Protein AF-A0A938KH34-F1 (afdb_monomer)

Nearest PDB structures (foldseek):
  3p6l-assembly1_A  TM=7.533E-01  e=3.661E-03  Parabacteroides distasonis ATCC 8503
  4kw2-assembly1_A  TM=5.704E-01  e=1.558E-02  Parabacteroides distasonis ATCC 8503
  3dx5-assembly1_A  TM=5.605E-01  e=7.081E-02  Bacillus anthracis
  3qxb-assembly2_D  TM=6.217E-01  e=2.473E-01  Rhodospirillum rubrum ATCC 11170
  4xia-assembly1_A  TM=5.643E-01  e=2.825E+00  Arthrobacter sp. NRRL B3728

Secondary structure (DSSP, 8-state):
---TTHHHHHHHHSS-TTTS-EEEEHHHHHHTTS-HHHHHHHHGGGEEEEE---EETTEEPSSS-SSSS-HHHHHHHHHHTT----B-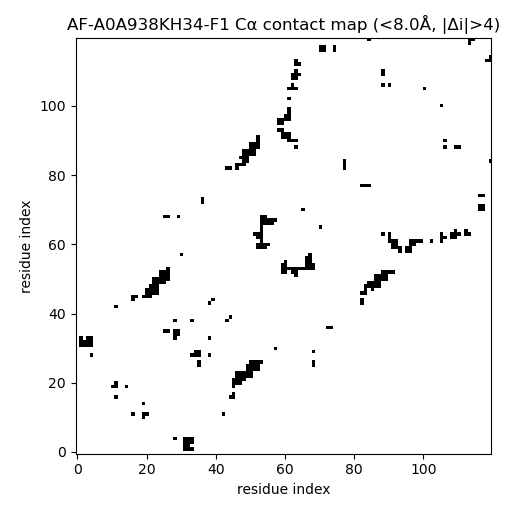------TT----S-HHHHHHHHHHHHHHHH--

Radius of gyration: 14.56 Å; Cα contacts (8 Å, |Δi|>4): 176; chains: 1; bounding box: 38×22×37 Å

Solvent-accessible surface area (backbone atoms only — not comparable to full-atom values): 6924 Å² total; per-residue (Å²): 134,72,63,67,52,49,69,63,51,50,52,54,74,76,44,55,73,87,78,58,65,33,76,40,43,46,39,61,37,40,76,44,61,32,58,48,70,58,53,40,75,79,45,39,91,27,41,64,33,36,31,52,49,27,22,51,95,84,38,40,30,69,39,47,60,91,48,75,55,63,54,63,62,49,30,50,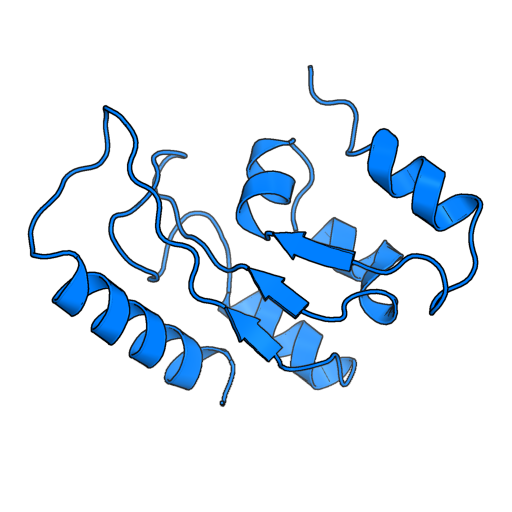51,36,62,76,68,68,45,67,87,48,74,44,87,46,80,58,78,51,95,82,35,75,78,87,72,57,69,70,58,27,52,52,47,24,51,52,41,44,30,71,53,61,71,99

Sequence (120 aa):
MNNKAREFDSNFRHTRPGHVDFCFDVHWVYRGGLPPMEALKDYGNRVVSWHPRQSREKIWWEDLDTGDIDYSGIARFVKEHSLPRLYTVELALEKETKITRAVVENHRRSREFLRKVMGV

pLDDT: mean 95.22, std 6.45, range [47.09, 98.44]

Structure (mmCIF, N/CA/C/O backbone):
data_AF-A0A938KH34-F1
#
_entry.id   AF-A0A938K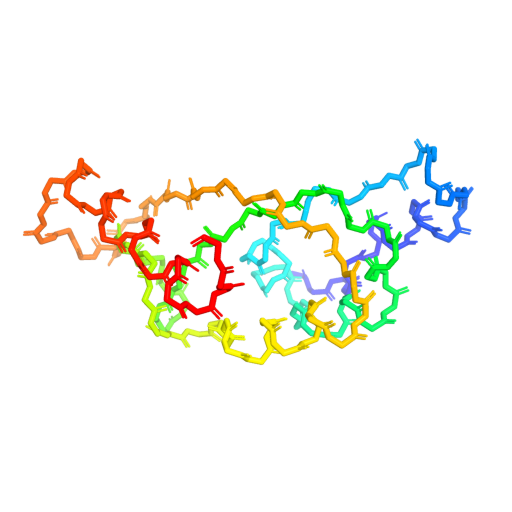H34-F1
#
loop_
_atom_site.group_PDB
_atom_site.id
_atom_site.type_symbol
_atom_site.label_atom_id
_atom_site.label_alt_id
_atom_site.label_comp_id
_atom_site.label_asym_id
_atom_site.label_entity_id
_atom_site.label_seq_id
_atom_site.pdbx_PDB_ins_code
_atom_site.Cartn_x
_atom_site.Cartn_y
_atom_site.Cartn_z
_atom_site.occupancy
_atom_site.B_iso_or_equiv
_atom_site.auth_seq_id
_atom_site.auth_comp_id
_atom_site.auth_asym_id
_atom_site.auth_atom_id
_atom_site.pdbx_PDB_model_num
ATOM 1 N N . MET A 1 1 ? 14.562 8.403 12.011 1.00 47.09 1 MET A N 1
ATOM 2 C CA . MET A 1 1 ? 15.411 8.694 10.834 1.00 47.09 1 MET A CA 1
ATOM 3 C C . MET A 1 1 ? 14.592 8.423 9.584 1.00 47.09 1 MET A C 1
ATOM 5 O O . MET A 1 1 ? 14.112 7.309 9.447 1.00 47.09 1 MET A O 1
ATOM 9 N N . ASN A 1 2 ? 14.395 9.423 8.723 1.00 61.00 2 ASN A N 1
ATOM 10 C CA . ASN A 1 2 ? 13.811 9.236 7.393 1.00 61.00 2 ASN A CA 1
ATOM 11 C C . ASN A 1 2 ? 14.970 9.160 6.390 1.00 61.00 2 ASN A C 1
ATOM 13 O O . ASN A 1 2 ? 15.541 10.186 6.029 1.00 61.00 2 ASN A O 1
ATOM 17 N N . ASN A 1 3 ? 15.355 7.945 5.999 1.00 74.75 3 ASN A N 1
ATOM 18 C CA . ASN A 1 3 ? 16.475 7.712 5.080 1.00 74.75 3 ASN A CA 1
ATOM 19 C C . ASN A 1 3 ? 16.004 7.563 3.624 1.00 74.75 3 ASN A C 1
ATOM 21 O O . ASN A 1 3 ? 16.699 6.928 2.837 1.00 74.75 3 ASN A O 1
ATOM 25 N N . LYS A 1 4 ? 14.818 8.086 3.266 1.00 75.62 4 LYS A N 1
ATOM 26 C CA . LYS A 1 4 ? 14.242 8.002 1.910 1.00 75.62 4 LYS A CA 1
ATOM 27 C C . LYS A 1 4 ? 14.279 6.586 1.321 1.00 75.62 4 LYS A C 1
ATOM 29 O O . LYS A 1 4 ? 14.625 6.406 0.160 1.00 75.62 4 LYS A O 1
ATOM 34 N N . ALA A 1 5 ? 13.987 5.574 2.141 1.00 85.81 5 ALA A N 1
ATOM 35 C CA . ALA A 1 5 ? 13.969 4.180 1.695 1.00 85.81 5 ALA A CA 1
ATOM 36 C C . ALA A 1 5 ? 15.297 3.656 1.084 1.00 85.81 5 ALA A C 1
ATOM 38 O O . ALA A 1 5 ? 15.306 2.710 0.297 1.00 85.81 5 ALA A O 1
ATOM 39 N N . ARG A 1 6 ? 16.437 4.229 1.511 1.00 88.81 6 ARG A N 1
ATOM 40 C CA . ARG A 1 6 ? 17.801 3.921 1.032 1.00 88.81 6 ARG A CA 1
ATOM 41 C C . ARG A 1 6 ? 18.102 2.433 0.839 1.00 88.81 6 ARG A C 1
ATOM 43 O O . ARG A 1 6 ? 18.833 2.085 -0.078 1.00 88.81 6 ARG A O 1
ATOM 50 N N . GLU A 1 7 ? 17.609 1.570 1.723 1.00 91.12 7 GLU A N 1
ATOM 51 C CA . GLU A 1 7 ? 17.924 0.140 1.674 1.00 91.12 7 GLU A CA 1
ATOM 52 C C . GLU A 1 7 ? 17.334 -0.537 0.435 1.00 91.12 7 GLU A C 1
ATOM 54 O O . GLU A 1 7 ? 18.086 -1.112 -0.354 1.00 91.12 7 GLU A O 1
ATOM 59 N N . PHE A 1 8 ? 16.021 -0.419 0.200 1.00 93.56 8 PHE A N 1
ATOM 60 C CA . PHE A 1 8 ? 15.437 -1.008 -1.004 1.00 93.56 8 PHE A CA 1
ATOM 61 C C . PHE A 1 8 ? 15.803 -0.222 -2.270 1.00 93.56 8 PHE A C 1
ATOM 63 O O . PHE A 1 8 ? 15.970 -0.839 -3.318 1.00 93.56 8 PHE A O 1
ATOM 70 N N . ASP A 1 9 ? 16.002 1.102 -2.181 1.00 93.44 9 ASP A N 1
ATOM 71 C CA . ASP A 1 9 ? 16.507 1.918 -3.299 1.00 93.44 9 ASP A CA 1
ATOM 72 C C . ASP A 1 9 ? 17.870 1.396 -3.777 1.00 93.44 9 ASP A C 1
ATOM 74 O O . ASP A 1 9 ? 18.054 1.127 -4.964 1.00 93.44 9 ASP A O 1
ATOM 78 N N . SER A 1 10 ? 18.797 1.140 -2.847 1.00 95.06 10 SER A N 1
ATOM 79 C CA . SER A 1 10 ? 20.094 0.541 -3.165 1.00 95.06 10 SER A CA 1
ATOM 80 C C . SER A 1 10 ? 19.932 -0.828 -3.828 1.00 95.06 10 SER A C 1
ATOM 82 O O . SER A 1 10 ? 20.525 -1.070 -4.880 1.00 95.06 10 SER A O 1
ATOM 84 N N . ASN A 1 11 ? 19.095 -1.710 -3.273 1.00 95.81 11 ASN A N 1
ATOM 85 C CA . ASN A 1 11 ? 18.864 -3.032 -3.861 1.00 95.81 11 ASN A CA 1
ATOM 86 C C . ASN A 1 11 ? 18.335 -2.926 -5.299 1.00 95.81 11 ASN A C 1
ATOM 88 O O . ASN A 1 11 ? 18.828 -3.615 -6.192 1.00 95.81 11 ASN A O 1
ATOM 92 N N . PHE A 1 12 ? 17.372 -2.042 -5.558 1.00 96.19 12 PHE A N 1
ATOM 93 C CA . PHE A 1 12 ? 16.772 -1.887 -6.883 1.00 96.19 12 PHE A CA 1
ATOM 94 C C . PHE A 1 12 ? 17.690 -1.188 -7.887 1.00 96.19 12 PHE A C 1
ATOM 96 O O . PHE A 1 12 ? 17.643 -1.522 -9.070 1.00 96.19 12 PHE A O 1
ATOM 103 N N . ARG A 1 13 ? 18.569 -0.279 -7.455 1.00 95.19 13 ARG A N 1
ATOM 104 C CA . ARG A 1 13 ? 19.580 0.332 -8.337 1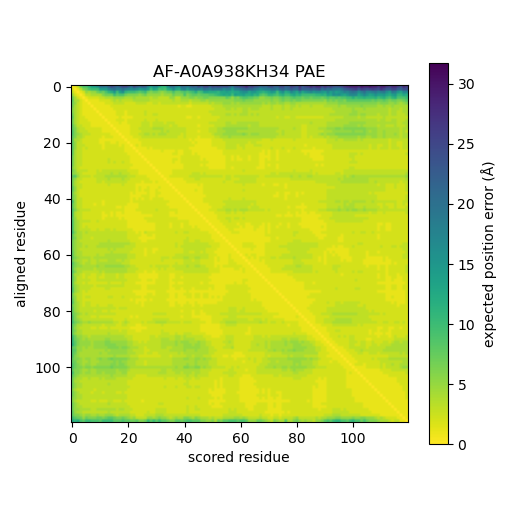.00 95.19 13 ARG A CA 1
ATOM 105 C C . ARG A 1 13 ? 20.670 -0.648 -8.769 1.00 95.19 13 ARG A C 1
ATOM 107 O O . ARG A 1 13 ? 21.195 -0.512 -9.870 1.00 95.19 13 ARG A O 1
ATOM 114 N N . HIS A 1 14 ? 20.999 -1.632 -7.932 1.00 97.38 14 HIS A N 1
ATOM 115 C CA . HIS A 1 14 ? 22.103 -2.571 -8.176 1.00 97.38 14 HIS A CA 1
ATOM 116 C C . HIS A 1 14 ? 21.662 -3.946 -8.696 1.00 97.38 14 HIS A C 1
ATOM 118 O O . HIS A 1 14 ? 22.490 -4.834 -8.888 1.00 97.38 14 HIS A O 1
ATOM 124 N N . THR A 1 15 ? 20.371 -4.142 -8.949 1.00 97.88 15 THR A N 1
ATOM 125 C CA . THR A 1 15 ? 19.822 -5.400 -9.474 1.00 97.88 15 THR A CA 1
ATOM 126 C C . THR A 1 15 ? 18.959 -5.130 -10.695 1.00 97.88 15 THR A C 1
ATOM 128 O O . THR A 1 15 ? 18.529 -4.004 -10.930 1.00 97.88 15 THR A O 1
ATOM 131 N N . ARG A 1 16 ? 18.669 -6.153 -11.500 1.00 96.12 16 ARG A N 1
ATOM 132 C CA . ARG A 1 16 ? 17.743 -6.028 -12.639 1.00 96.12 16 ARG A CA 1
ATOM 133 C C . ARG A 1 16 ? 16.312 -6.368 -12.191 1.00 96.12 16 ARG A C 1
ATOM 135 O O . ARG A 1 16 ? 16.175 -7.237 -11.324 1.00 96.12 16 ARG A O 1
ATOM 142 N N . PRO A 1 17 ? 15.263 -5.744 -12.763 1.00 94.75 17 PRO A N 1
ATOM 143 C CA . PRO A 1 17 ? 13.883 -6.198 -12.556 1.00 94.75 17 PRO A CA 1
ATOM 144 C C . PRO A 1 17 ? 13.752 -7.698 -12.864 1.00 94.75 17 PRO A C 1
ATOM 146 O O . PRO A 1 17 ? 14.466 -8.205 -13.736 1.00 94.75 17 PRO A O 1
ATOM 149 N N . GLY A 1 18 ? 12.916 -8.420 -12.119 1.00 95.62 18 GLY A N 1
ATOM 150 C CA . GLY A 1 18 ? 12.766 -9.877 -12.229 1.00 95.62 18 GLY A CA 1
ATOM 151 C C . GLY A 1 18 ? 13.784 -10.705 -11.432 1.00 95.62 18 GLY A C 1
ATOM 152 O O . GLY A 1 18 ? 13.594 -11.907 -11.280 1.00 95.62 18 GLY A O 1
ATOM 153 N N . HIS A 1 19 ? 14.868 -10.099 -10.928 1.00 97.06 19 HIS A N 1
ATOM 154 C CA . HIS A 1 19 ? 15.813 -10.777 -10.021 1.00 97.06 19 HIS A CA 1
ATOM 155 C C . HIS A 1 19 ? 15.567 -10.391 -8.565 1.00 97.06 19 HIS A C 1
ATOM 157 O O . HIS A 1 19 ? 15.631 -11.232 -7.673 1.00 97.06 19 HIS A O 1
ATOM 163 N N . VAL A 1 20 ? 15.309 -9.101 -8.337 1.00 97.44 20 VAL A N 1
ATOM 164 C CA . VAL A 1 20 ? 14.873 -8.564 -7.051 1.00 97.44 20 VAL A CA 1
ATOM 165 C C . VAL A 1 20 ? 13.713 -7.625 -7.325 1.00 97.44 20 VAL A C 1
ATOM 167 O O . VAL A 1 20 ? 13.877 -6.571 -7.949 1.00 97.44 20 VAL A O 1
ATOM 170 N N . ASP A 1 21 ? 12.552 -8.042 -6.849 1.00 97.31 21 ASP A N 1
ATOM 171 C CA . ASP A 1 21 ? 11.279 -7.378 -7.069 1.00 97.31 21 ASP A CA 1
ATOM 172 C C . ASP A 1 21 ? 10.657 -6.933 -5.745 1.00 97.31 21 ASP A C 1
ATOM 174 O O . ASP A 1 21 ? 11.199 -7.152 -4.658 1.00 97.31 21 ASP A O 1
ATOM 178 N N . PHE A 1 22 ? 9.529 -6.244 -5.851 1.00 97.00 22 PHE A N 1
ATOM 179 C CA . PHE A 1 22 ? 8.915 -5.516 -4.762 1.00 97.00 22 PHE A CA 1
ATOM 180 C C . PHE A 1 22 ? 7.586 -6.156 -4.351 1.00 97.00 22 PHE A C 1
ATOM 182 O O . PHE A 1 22 ? 6.563 -6.004 -5.025 1.00 97.00 22 PHE A O 1
ATOM 189 N N . CYS A 1 23 ? 7.594 -6.836 -3.204 1.00 97.19 23 CYS A N 1
ATOM 190 C CA . CYS A 1 23 ? 6.381 -7.065 -2.421 1.00 97.19 23 CYS A CA 1
ATOM 191 C C . CYS A 1 23 ? 6.024 -5.741 -1.745 1.00 97.19 23 CYS A C 1
ATOM 193 O O . CYS A 1 23 ? 6.615 -5.370 -0.728 1.00 97.19 23 CYS A O 1
ATOM 195 N N . PHE A 1 24 ? 5.141 -4.973 -2.371 1.00 97.75 24 PHE A N 1
ATOM 196 C CA . PHE A 1 24 ? 4.947 -3.583 -2.006 1.00 97.75 24 PHE A CA 1
ATOM 197 C C . PHE A 1 24 ? 3.997 -3.452 -0.815 1.00 97.75 24 PHE A C 1
ATOM 199 O O . PHE A 1 24 ? 2.774 -3.391 -0.977 1.00 97.75 24 PHE A O 1
ATOM 206 N N . ASP A 1 25 ? 4.572 -3.392 0.388 1.00 97.31 25 ASP A N 1
ATOM 207 C CA . ASP A 1 25 ? 3.854 -2.927 1.573 1.00 97.31 25 ASP A CA 1
ATOM 208 C C . ASP A 1 25 ? 3.723 -1.408 1.534 1.00 97.31 25 ASP A C 1
ATOM 210 O O . ASP A 1 25 ? 4.652 -0.638 1.799 1.00 97.31 25 ASP A O 1
ATOM 214 N N . VAL A 1 26 ? 2.516 -0.994 1.168 1.00 96.88 26 VAL A N 1
ATOM 215 C CA . VAL A 1 26 ? 2.173 0.402 0.923 1.00 96.88 26 VAL A CA 1
ATOM 216 C C . VAL A 1 26 ? 2.290 1.216 2.214 1.00 96.88 26 VAL A C 1
ATOM 218 O O . VAL A 1 26 ? 2.683 2.383 2.179 1.00 96.88 26 VAL A O 1
ATOM 221 N N . HIS A 1 27 ? 1.979 0.615 3.365 1.00 96.44 27 HIS A N 1
ATOM 222 C CA . HIS A 1 27 ? 1.971 1.322 4.642 1.00 96.44 27 HIS A CA 1
ATOM 223 C C . HIS A 1 27 ? 3.351 1.394 5.276 1.00 96.44 27 HIS A C 1
ATOM 225 O O . HIS A 1 27 ? 3.725 2.455 5.769 1.00 96.44 27 HIS A O 1
ATOM 231 N N . TRP A 1 28 ? 4.162 0.341 5.200 1.00 95.06 28 TRP A N 1
ATOM 232 C CA . TRP A 1 28 ? 5.543 0.401 5.676 1.00 95.06 28 TRP A CA 1
ATOM 233 C C . TRP A 1 28 ? 6.386 1.392 4.881 1.00 95.06 28 TRP A C 1
ATOM 235 O O . TRP A 1 28 ? 7.208 2.084 5.477 1.00 95.06 28 TRP A O 1
ATOM 245 N N . VAL A 1 29 ? 6.152 1.537 3.574 1.00 95.19 29 VAL A N 1
ATOM 246 C CA . VAL A 1 29 ? 6.809 2.582 2.770 1.00 95.19 29 VAL A CA 1
ATOM 247 C C . VAL A 1 29 ? 6.404 3.977 3.258 1.00 95.19 29 VAL A C 1
ATOM 249 O O . VAL A 1 29 ? 7.278 4.799 3.547 1.00 95.19 29 VAL A O 1
ATOM 252 N N . TYR A 1 30 ? 5.102 4.205 3.469 1.00 94.81 30 TYR A N 1
ATOM 253 C CA . TYR A 1 30 ? 4.583 5.444 4.058 1.00 94.81 30 TYR A CA 1
ATOM 254 C C . TYR A 1 30 ? 5.184 5.729 5.447 1.00 94.81 30 TYR A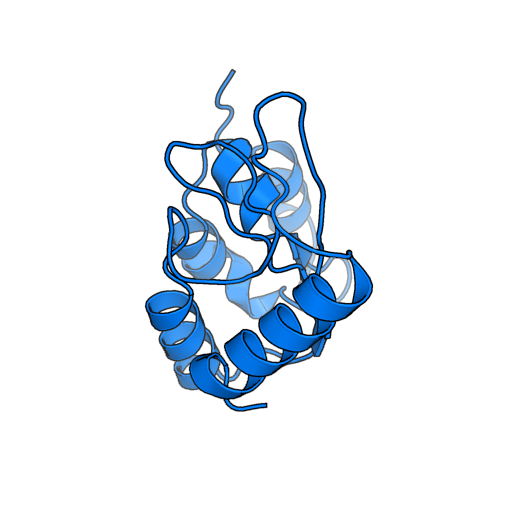 C 1
ATOM 256 O O . TYR A 1 30 ? 5.714 6.814 5.694 1.00 94.81 30 TYR A O 1
ATOM 264 N N . ARG A 1 31 ? 5.165 4.742 6.349 1.00 91.81 31 ARG A N 1
ATOM 265 C CA . ARG A 1 31 ? 5.680 4.838 7.725 1.00 91.81 31 ARG A CA 1
ATOM 266 C C . ARG A 1 31 ? 7.203 5.000 7.759 1.00 91.81 31 ARG A C 1
ATOM 268 O O . ARG A 1 31 ? 7.723 5.684 8.637 1.00 91.81 31 ARG A O 1
ATOM 275 N N . GLY A 1 32 ? 7.906 4.450 6.770 1.00 91.12 32 GLY A N 1
ATOM 276 C CA . GLY A 1 32 ? 9.334 4.659 6.519 1.00 91.12 32 GLY A CA 1
ATOM 277 C C . GLY A 1 32 ? 9.684 6.063 6.013 1.00 91.12 32 GLY A C 1
ATOM 278 O O . GLY A 1 32 ? 10.866 6.400 5.924 1.00 91.12 32 GLY A O 1
ATOM 279 N N . GLY A 1 33 ? 8.680 6.898 5.725 1.00 90.75 33 GLY A N 1
ATOM 280 C CA . GLY A 1 33 ? 8.842 8.306 5.375 1.00 90.75 33 GLY A CA 1
ATOM 281 C C . GLY A 1 33 ? 8.978 8.590 3.880 1.00 90.75 33 GLY A C 1
ATOM 282 O O . GLY A 1 33 ? 9.333 9.718 3.530 1.00 90.75 33 GLY A O 1
ATOM 283 N N . LEU A 1 34 ? 8.695 7.613 3.012 1.00 92.62 34 LEU A N 1
ATOM 284 C CA . LEU A 1 34 ? 8.592 7.809 1.565 1.00 92.62 34 LEU A CA 1
ATOM 285 C C . LEU A 1 34 ? 7.113 7.721 1.148 1.00 92.62 34 LEU A C 1
ATOM 287 O O . LEU A 1 34 ? 6.467 6.711 1.428 1.00 92.62 34 LEU A O 1
ATOM 291 N N . PRO A 1 35 ? 6.540 8.733 0.474 1.00 93.56 35 PRO A N 1
ATOM 292 C CA . PRO A 1 35 ? 5.185 8.625 -0.053 1.00 93.56 35 PRO A CA 1
ATOM 293 C C . PRO A 1 35 ? 5.065 7.435 -1.026 1.00 93.56 35 PRO A C 1
ATOM 295 O O . PRO A 1 35 ? 5.846 7.353 -1.976 1.00 93.56 35 PRO A O 1
ATOM 298 N N . PRO A 1 36 ? 4.081 6.528 -0.867 1.00 95.81 36 PRO A N 1
ATOM 299 C CA . PRO A 1 36 ? 3.980 5.333 -1.710 1.00 95.81 36 PRO A CA 1
ATOM 300 C C . PRO A 1 36 ? 3.897 5.633 -3.211 1.00 95.81 36 PRO A C 1
ATOM 302 O O . PRO A 1 36 ? 4.459 4.907 -4.023 1.00 95.81 36 PRO A O 1
ATOM 305 N N . MET A 1 37 ? 3.246 6.736 -3.588 1.00 96.62 37 MET A N 1
ATOM 306 C CA . MET A 1 37 ? 3.162 7.165 -4.986 1.00 96.62 37 MET A CA 1
ATOM 307 C C . MET A 1 37 ? 4.521 7.594 -5.565 1.00 96.62 37 MET A C 1
ATOM 309 O O . MET A 1 37 ? 4.739 7.446 -6.762 1.00 96.62 37 MET A O 1
ATOM 313 N N . GLU A 1 38 ? 5.444 8.112 -4.750 1.00 95.19 38 GLU A N 1
ATOM 314 C CA . GLU A 1 38 ? 6.814 8.395 -5.202 1.00 95.19 38 GLU A CA 1
ATOM 315 C C . GLU A 1 38 ? 7.576 7.091 -5.449 1.00 95.19 38 GLU A C 1
ATOM 317 O O . GLU A 1 38 ? 8.140 6.915 -6.524 1.00 95.19 38 GLU A O 1
ATOM 322 N N . ALA A 1 39 ? 7.481 6.126 -4.526 1.00 95.69 39 ALA A N 1
ATOM 323 C CA . ALA A 1 39 ? 8.080 4.803 -4.713 1.00 95.69 39 ALA A CA 1
ATOM 324 C C . ALA A 1 39 ? 7.571 4.100 -5.986 1.00 95.69 39 ALA A C 1
ATOM 326 O O . ALA A 1 39 ? 8.343 3.451 -6.687 1.00 95.69 39 ALA A O 1
ATOM 327 N N . LEU A 1 40 ? 6.280 4.246 -6.308 1.00 96.88 40 LEU A N 1
ATOM 328 C CA . LEU A 1 40 ? 5.681 3.669 -7.514 1.00 96.88 40 LEU A CA 1
ATOM 329 C C . LEU A 1 40 ? 6.180 4.307 -8.813 1.00 96.88 40 LEU A C 1
ATOM 331 O O . LEU A 1 40 ? 6.320 3.598 -9.808 1.00 96.88 40 LEU A O 1
ATOM 335 N N . LYS A 1 41 ? 6.465 5.613 -8.821 1.00 95.88 41 LYS A N 1
ATOM 336 C CA . LYS A 1 41 ? 7.034 6.284 -10.001 1.00 95.88 41 LYS A CA 1
ATOM 337 C C . LYS A 1 41 ? 8.423 5.746 -10.334 1.00 95.88 41 LYS A C 1
ATOM 339 O O . LYS A 1 41 ? 8.716 5.532 -11.505 1.00 95.88 41 LYS A O 1
ATOM 344 N N . ASP A 1 42 ? 9.234 5.488 -9.311 1.00 95.00 42 ASP A N 1
ATOM 345 C CA . ASP A 1 42 ? 10.612 5.025 -9.490 1.00 95.00 42 ASP A CA 1
ATOM 346 C C . ASP A 1 42 ? 10.698 3.506 -9.711 1.00 95.00 42 ASP A C 1
ATOM 348 O O . ASP A 1 42 ? 11.495 3.033 -10.522 1.00 95.00 42 ASP A O 1
ATOM 352 N N . TYR A 1 43 ? 9.869 2.731 -9.002 1.00 96.44 43 TYR A N 1
ATOM 353 C CA . TYR A 1 43 ? 10.015 1.275 -8.879 1.00 96.44 43 TYR A CA 1
ATOM 354 C C . TYR A 1 43 ? 8.739 0.477 -9.171 1.00 96.44 43 TYR A C 1
ATOM 356 O O . TYR A 1 43 ? 8.683 -0.722 -8.896 1.00 96.44 43 TYR A O 1
ATOM 364 N N . GLY A 1 44 ? 7.713 1.096 -9.764 1.00 96.44 44 GLY A N 1
ATOM 365 C CA . GLY A 1 44 ? 6.441 0.438 -10.084 1.00 96.44 44 GLY A CA 1
ATOM 366 C C . GLY A 1 44 ? 6.596 -0.806 -10.964 1.00 96.44 44 GLY A C 1
ATOM 367 O O . GLY A 1 44 ? 5.907 -1.799 -10.748 1.00 96.44 44 GLY A O 1
ATOM 368 N N . ASN A 1 45 ? 7.558 -0.805 -11.892 1.00 96.56 45 ASN A N 1
ATOM 369 C CA . ASN A 1 45 ? 7.856 -1.947 -12.767 1.00 96.56 45 ASN A CA 1
ATOM 370 C C . ASN A 1 45 ? 8.452 -3.169 -12.043 1.00 96.56 45 ASN A C 1
ATOM 372 O O . ASN A 1 45 ? 8.601 -4.218 -12.664 1.00 96.56 45 ASN A O 1
ATOM 376 N N . ARG A 1 46 ? 8.812 -3.035 -10.763 1.00 97.75 46 ARG A N 1
ATOM 377 C CA . ARG A 1 46 ? 9.277 -4.134 -9.908 1.00 97.75 46 ARG A CA 1
ATOM 378 C C . ARG A 1 46 ? 8.183 -4.678 -9.007 1.00 97.75 46 ARG A C 1
ATOM 380 O O . ARG A 1 46 ? 8.419 -5.658 -8.314 1.00 97.75 46 ARG A O 1
ATOM 387 N N . VAL A 1 47 ? 7.010 -4.049 -8.950 1.00 98.25 47 VAL A N 1
ATOM 388 C CA . VAL A 1 47 ? 5.948 -4.508 -8.054 1.00 98.25 47 VAL A CA 1
ATOM 389 C C . VAL A 1 47 ? 5.396 -5.836 -8.552 1.00 98.25 47 VAL A C 1
ATOM 391 O O . VAL A 1 47 ? 4.916 -5.920 -9.676 1.00 98.25 47 VAL A O 1
ATOM 394 N N . VAL A 1 48 ? 5.439 -6.859 -7.699 1.00 98.06 48 VAL A N 1
ATOM 395 C CA . VAL A 1 48 ? 4.941 -8.216 -8.005 1.00 98.06 48 VAL A CA 1
ATOM 396 C C . VAL A 1 48 ? 3.742 -8.609 -7.147 1.00 98.06 48 VAL A C 1
ATOM 398 O O . VAL A 1 48 ? 2.900 -9.399 -7.572 1.00 98.06 48 VAL A O 1
ATOM 401 N N . SER A 1 49 ? 3.621 -8.021 -5.960 1.00 98.06 49 SER A N 1
ATOM 402 C CA . SER A 1 49 ? 2.491 -8.203 -5.055 1.00 98.06 49 SER A CA 1
ATOM 403 C C . SER A 1 49 ? 2.291 -6.954 -4.205 1.00 98.06 49 SER A C 1
ATOM 405 O O . SER A 1 49 ? 3.187 -6.118 -4.074 1.00 98.06 49 SER A O 1
ATOM 407 N N . TRP A 1 50 ? 1.098 -6.824 -3.635 1.00 98.44 50 TRP A N 1
ATOM 408 C CA . TRP A 1 50 ? 0.681 -5.642 -2.893 1.00 98.44 50 TRP A CA 1
ATOM 409 C C . TRP A 1 50 ? 0.180 -6.031 -1.521 1.00 98.44 50 TRP A C 1
ATOM 411 O O . TRP A 1 50 ? -0.644 -6.937 -1.387 1.00 98.44 50 TRP A O 1
ATOM 421 N N . HIS A 1 51 ? 0.632 -5.294 -0.522 1.00 98.31 51 HIS A N 1
ATOM 422 C CA . HIS A 1 51 ? 0.257 -5.477 0.868 1.00 98.31 51 HIS A CA 1
ATOM 423 C C . HIS A 1 51 ? -0.399 -4.181 1.373 1.00 98.31 51 HIS A C 1
ATOM 425 O O . HIS A 1 51 ? 0.266 -3.287 1.902 1.00 98.31 51 HIS A O 1
ATOM 431 N N . PRO A 1 52 ? -1.699 -3.982 1.087 1.00 97.69 52 PRO A N 1
ATOM 432 C CA . PRO A 1 52 ? -2.436 -2.820 1.558 1.00 97.69 52 PRO A CA 1
ATOM 433 C C . PRO A 1 52 ? -2.798 -2.909 3.051 1.00 97.69 52 PRO A C 1
ATOM 435 O O . PRO A 1 52 ? -3.361 -3.904 3.514 1.00 97.69 52 PRO A O 1
ATOM 438 N N . ARG A 1 53 ? -2.569 -1.795 3.757 1.00 96.62 53 ARG A N 1
ATOM 439 C CA . ARG A 1 53 ? -2.996 -1.481 5.130 1.00 96.62 53 ARG A CA 1
ATOM 440 C C . ARG A 1 53 ? -3.354 0.004 5.219 1.00 96.62 53 ARG A C 1
ATOM 442 O O . ARG A 1 53 ? -2.715 0.817 4.564 1.00 96.62 53 ARG A O 1
ATOM 449 N N . GLN A 1 54 ? -4.314 0.383 6.061 1.00 97.19 54 GLN A N 1
ATOM 450 C CA . GLN A 1 54 ? -4.676 1.788 6.270 1.00 97.19 54 GLN A CA 1
ATOM 451 C C . GLN A 1 54 ? -4.291 2.293 7.668 1.00 97.19 54 GLN A C 1
ATOM 453 O O . GLN A 1 54 ? -4.196 1.529 8.628 1.00 97.19 54 GLN A O 1
ATOM 458 N N . SER A 1 55 ? -4.105 3.605 7.781 1.00 97.56 55 SER A N 1
ATOM 459 C CA . SER A 1 55 ? -4.102 4.344 9.039 1.00 97.56 55 SER A CA 1
ATOM 460 C C . SER A 1 55 ? -4.966 5.600 8.952 1.00 97.56 55 SER A C 1
ATOM 462 O O . SER A 1 55 ? -5.338 6.052 7.867 1.00 97.56 55 SER A O 1
ATOM 464 N N . ARG A 1 56 ? -5.297 6.171 10.107 1.00 97.31 56 ARG A N 1
ATOM 465 C CA . ARG A 1 56 ? -5.834 7.529 10.226 1.00 97.31 56 ARG A CA 1
ATOM 466 C C . ARG A 1 56 ? -5.015 8.259 11.267 1.00 97.31 56 ARG A C 1
ATOM 468 O O . ARG A 1 56 ? -4.783 7.709 12.341 1.00 97.31 56 ARG A O 1
ATOM 475 N N . GLU A 1 57 ? -4.549 9.459 10.936 1.00 96.31 57 GLU A N 1
ATOM 476 C CA . GLU A 1 57 ? -3.665 10.228 11.823 1.00 96.31 57 GLU A CA 1
ATOM 477 C C . GLU A 1 57 ? -2.405 9.427 12.203 1.00 96.31 57 GLU A C 1
ATOM 479 O O . GLU A 1 57 ? -1.867 9.549 13.300 1.00 96.31 57 GLU A O 1
ATOM 484 N N . LYS A 1 58 ? -1.917 8.600 11.266 1.00 95.50 58 LYS A N 1
ATOM 485 C CA . LYS A 1 58 ? -0.779 7.673 11.399 1.00 95.50 58 LYS A CA 1
ATOM 486 C C . LYS A 1 58 ? -1.008 6.480 12.328 1.00 95.50 58 LYS A C 1
ATOM 488 O O . LYS A 1 58 ? -0.107 5.640 12.422 1.00 95.50 58 LYS A O 1
ATOM 493 N N . ILE A 1 59 ? -2.192 6.370 12.930 1.00 97.06 59 ILE A N 1
ATOM 494 C CA . ILE A 1 59 ? -2.590 5.240 13.768 1.00 97.06 59 ILE A CA 1
ATOM 495 C C . ILE A 1 59 ? -3.177 4.142 12.884 1.00 97.06 59 ILE A C 1
ATOM 497 O O . ILE A 1 59 ? -4.107 4.403 12.115 1.00 97.06 59 ILE A O 1
ATOM 501 N N . TRP A 1 60 ? -2.650 2.919 12.968 1.00 97.25 60 TRP A N 1
ATOM 502 C CA . TRP A 1 60 ? -3.168 1.789 12.192 1.00 97.25 60 TRP A CA 1
ATOM 503 C C . TRP A 1 60 ? -4.661 1.591 12.423 1.00 97.25 60 TRP A C 1
ATOM 505 O O . TRP A 1 60 ? -5.148 1.571 13.557 1.00 97.25 60 TRP A O 1
ATOM 515 N N . TRP A 1 61 ? -5.379 1.464 11.311 1.00 97.31 61 TRP A N 1
ATOM 516 C CA . TRP A 1 61 ? -6.822 1.319 11.290 1.00 97.31 61 TRP A CA 1
ATOM 517 C C . TRP A 1 61 ? -7.213 -0.159 11.279 1.00 97.31 61 TRP A C 1
ATOM 519 O O . TRP A 1 61 ? -6.475 -1.008 10.782 1.00 97.31 61 TRP A O 1
ATOM 529 N N . GLU A 1 62 ? -8.376 -0.479 11.847 1.00 97.25 62 GLU A N 1
ATOM 530 C CA . GLU A 1 62 ? -8.780 -1.874 12.058 1.00 97.25 62 GLU A CA 1
ATOM 531 C C . GLU A 1 62 ? -9.161 -2.622 10.762 1.00 97.25 62 GLU A C 1
ATOM 533 O O . GLU A 1 62 ? -9.153 -3.852 10.750 1.00 97.25 62 GLU A O 1
ATOM 538 N N . ASP A 1 63 ? -9.471 -1.900 9.678 1.00 97.69 63 ASP A N 1
ATOM 539 C CA . ASP A 1 63 ? -9.765 -2.401 8.330 1.00 97.69 63 ASP A CA 1
ATOM 540 C C . ASP A 1 63 ? -9.160 -1.507 7.225 1.00 97.69 63 ASP A C 1
ATOM 542 O O . ASP A 1 63 ? -8.629 -0.426 7.483 1.00 97.69 63 ASP A O 1
ATOM 546 N N . LEU A 1 64 ? -9.212 -1.958 5.967 1.00 97.56 64 LEU A N 1
ATOM 547 C CA . LEU A 1 64 ? -8.945 -1.098 4.814 1.00 97.56 64 LEU A CA 1
ATOM 548 C C . LEU A 1 64 ? -10.157 -0.220 4.512 1.00 97.56 64 LEU A C 1
ATOM 550 O O . LEU A 1 64 ? -11.259 -0.714 4.272 1.00 97.56 64 LEU A O 1
ATOM 554 N N . ASP A 1 65 ? -9.904 1.081 4.479 1.00 96.31 65 ASP A N 1
ATOM 555 C CA . ASP A 1 65 ? -10.863 2.133 4.167 1.00 96.31 65 ASP A CA 1
ATOM 556 C C . ASP A 1 65 ? -10.092 3.370 3.659 1.00 96.31 65 ASP A C 1
ATOM 558 O O . ASP A 1 65 ? -8.875 3.332 3.430 1.00 96.31 65 ASP A O 1
ATOM 562 N N . THR A 1 66 ? -10.777 4.495 3.500 1.00 96.44 66 THR A N 1
ATOM 563 C CA . THR A 1 66 ? -10.150 5.807 3.357 1.00 96.44 66 THR A CA 1
ATOM 564 C C . THR A 1 66 ? -9.386 6.197 4.628 1.00 96.44 66 THR A C 1
ATOM 566 O O . THR A 1 66 ? -9.778 5.876 5.759 1.00 96.44 66 THR A O 1
ATOM 569 N N . GLY A 1 67 ? -8.276 6.904 4.434 1.00 96.94 67 GLY A N 1
ATOM 570 C CA . GLY A 1 67 ? -7.372 7.321 5.498 1.00 96.94 67 GLY A CA 1
ATOM 571 C C . GLY A 1 67 ? -6.122 7.979 4.924 1.00 96.94 67 GLY A C 1
ATOM 572 O O . GLY A 1 67 ? -6.194 8.632 3.885 1.00 96.94 67 GLY A O 1
ATOM 573 N N . ASP A 1 68 ? -4.988 7.790 5.590 1.00 97.81 68 ASP A N 1
ATOM 574 C CA . ASP A 1 68 ? -3.721 8.445 5.255 1.00 97.81 68 ASP A CA 1
ATOM 5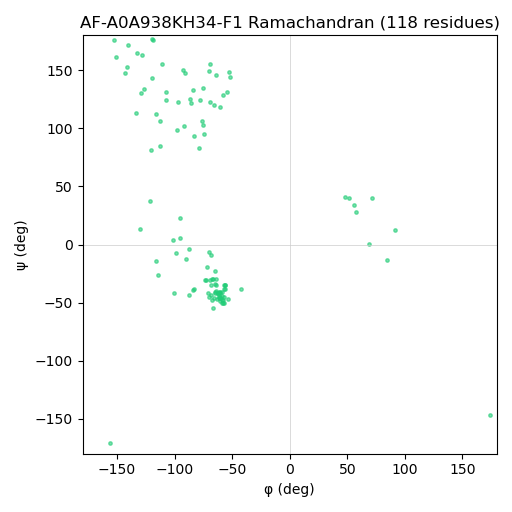75 C C . ASP A 1 68 ? -3.173 8.038 3.874 1.00 97.81 68 ASP A C 1
ATOM 577 O O . ASP A 1 68 ? -2.485 8.825 3.221 1.00 97.81 68 ASP A O 1
ATOM 581 N N . ILE A 1 69 ? -3.470 6.818 3.414 1.00 97.94 69 ILE A N 1
ATOM 582 C CA . ILE A 1 69 ? -3.046 6.316 2.100 1.00 97.94 69 ILE A CA 1
ATOM 583 C C . ILE A 1 69 ? -4.169 6.481 1.071 1.00 97.94 69 ILE A C 1
ATOM 585 O O . ILE A 1 69 ? -5.251 5.905 1.223 1.00 97.94 69 ILE A O 1
ATOM 589 N N . ASP A 1 70 ? -3.883 7.201 -0.021 1.00 97.62 70 ASP A N 1
ATOM 590 C CA . ASP A 1 70 ? -4.785 7.351 -1.172 1.00 97.62 70 ASP A CA 1
ATOM 591 C C . ASP A 1 70 ? -4.747 6.119 -2.092 1.00 97.62 70 ASP A C 1
ATOM 593 O O . ASP A 1 70 ? -4.076 6.084 -3.130 1.00 97.62 70 ASP A O 1
ATOM 597 N N . TYR A 1 71 ? -5.519 5.095 -1.727 1.00 97.88 71 TYR A N 1
ATOM 598 C CA . TYR A 1 71 ? -5.687 3.905 -2.561 1.00 97.88 71 TYR A CA 1
ATOM 599 C C . TYR A 1 71 ? -6.388 4.177 -3.896 1.00 97.88 71 TYR A C 1
ATOM 601 O O . TYR A 1 71 ? -6.170 3.425 -4.842 1.00 97.88 71 TYR A O 1
ATOM 609 N N . SER A 1 72 ? -7.174 5.252 -4.024 1.00 97.19 72 SER A N 1
ATOM 610 C CA . SER A 1 72 ? -7.805 5.599 -5.306 1.00 97.19 72 SER A CA 1
ATOM 611 C C . SER A 1 72 ? -6.763 6.106 -6.303 1.00 97.19 72 SER A C 1
ATOM 613 O O . SER A 1 72 ? -6.773 5.719 -7.473 1.00 97.19 72 SER A O 1
ATOM 615 N N . GLY A 1 73 ? -5.827 6.936 -5.842 1.00 97.62 73 GLY A N 1
ATOM 616 C CA . GLY A 1 73 ? -4.664 7.360 -6.615 1.00 97.62 73 GLY A CA 1
ATOM 617 C C . GLY A 1 73 ? -3.780 6.184 -7.019 1.00 97.62 73 GLY A C 1
ATOM 618 O O . GLY A 1 73 ? -3.427 6.067 -8.193 1.00 97.62 73 GLY A O 1
ATOM 619 N N . ILE A 1 74 ? -3.487 5.278 -6.081 1.00 97.94 74 ILE A N 1
ATOM 620 C CA . ILE A 1 74 ? -2.719 4.054 -6.362 1.00 97.94 74 ILE A CA 1
ATOM 621 C C . ILE A 1 74 ? -3.437 3.186 -7.402 1.00 97.94 74 ILE A C 1
ATOM 623 O O . ILE A 1 74 ? -2.804 2.756 -8.361 1.00 97.94 74 ILE A O 1
ATOM 627 N N . ALA A 1 75 ? -4.750 2.977 -7.282 1.00 97.69 75 ALA A N 1
ATOM 628 C CA . ALA A 1 75 ? -5.525 2.191 -8.243 1.00 97.69 75 ALA A CA 1
ATOM 629 C C . ALA A 1 75 ? -5.461 2.758 -9.670 1.00 97.69 75 ALA A C 1
ATOM 631 O O . ALA A 1 75 ? -5.321 2.000 -10.632 1.00 97.69 75 ALA A O 1
ATOM 632 N N . ARG A 1 76 ? -5.519 4.091 -9.822 1.00 98.00 76 ARG A N 1
ATOM 633 C CA . ARG A 1 76 ? -5.343 4.743 -11.130 1.00 98.00 76 ARG A CA 1
ATOM 634 C C . ARG A 1 76 ? -3.966 4.449 -11.717 1.00 98.00 76 ARG A C 1
ATOM 636 O O . ARG A 1 76 ? -3.899 4.011 -12.860 1.00 98.00 76 ARG A O 1
ATOM 643 N N . PHE A 1 77 ? -2.907 4.610 -10.923 1.00 97.94 77 PHE A N 1
ATOM 644 C CA . PHE A 1 77 ? -1.533 4.342 -11.355 1.00 97.94 77 PHE A CA 1
ATOM 645 C C . PHE A 1 77 ? -1.333 2.873 -11.755 1.00 97.94 77 PHE A C 1
ATOM 647 O O . PHE A 1 77 ? -0.804 2.581 -12.824 1.00 97.94 77 PHE A O 1
ATOM 654 N N . VAL A 1 78 ? -1.830 1.937 -10.939 1.00 97.81 78 VAL A N 1
ATOM 655 C CA . VAL A 1 78 ? -1.814 0.496 -11.241 1.00 97.81 78 VAL A CA 1
ATOM 656 C C . VAL A 1 78 ? -2.446 0.214 -12.599 1.00 97.81 78 VAL A C 1
ATOM 658 O O . VAL A 1 78 ? -1.885 -0.537 -13.395 1.00 97.81 78 VAL A O 1
ATOM 661 N N . LYS A 1 79 ? -3.617 0.803 -12.866 1.00 97.25 79 LYS A N 1
ATOM 662 C CA . LYS A 1 79 ? -4.347 0.602 -14.119 1.00 97.25 79 LYS A CA 1
ATOM 663 C C . LYS A 1 79 ? -3.605 1.206 -15.311 1.00 97.25 79 LYS A C 1
ATOM 665 O O . LYS A 1 79 ? -3.478 0.536 -16.329 1.00 97.25 79 LYS A O 1
ATOM 670 N N . GLU A 1 80 ? -3.137 2.443 -15.184 1.00 97.69 80 GLU A N 1
ATOM 671 C CA . GLU A 1 80 ? -2.423 3.176 -16.236 1.00 97.69 80 GLU A CA 1
ATOM 672 C C . GLU A 1 80 ? -1.138 2.460 -16.664 1.00 97.69 80 GLU A C 1
ATOM 674 O O . GLU A 1 80 ? -0.873 2.313 -17.854 1.00 97.69 80 GLU A O 1
ATOM 679 N N . HIS A 1 81 ? -0.390 1.926 -15.698 1.00 97.38 81 HIS A N 1
ATOM 680 C CA . HIS A 1 81 ? 0.885 1.254 -15.942 1.00 97.38 81 HIS A CA 1
ATOM 681 C C . HIS A 1 81 ? 0.773 -0.270 -16.076 1.00 97.38 81 HIS A C 1
ATOM 683 O O . HIS A 1 81 ? 1.792 -0.947 -16.188 1.00 97.38 81 HIS A O 1
ATOM 689 N N . SER A 1 82 ? -0.447 -0.822 -16.084 1.00 96.88 82 SER A N 1
ATOM 690 C CA . SER A 1 82 ? -0.698 -2.270 -16.177 1.00 96.88 82 SER A CA 1
ATOM 691 C C . SER A 1 82 ? 0.098 -3.093 -15.153 1.00 96.88 82 SER A C 1
ATOM 693 O O . SER A 1 82 ? 0.614 -4.166 -15.466 1.00 96.88 82 SER A O 1
ATOM 695 N N . LEU A 1 83 ? 0.209 -2.583 -13.922 1.00 97.38 83 LEU A N 1
ATOM 696 C CA . LEU A 1 83 ? 0.957 -3.260 -12.865 1.00 97.38 83 LEU A CA 1
ATOM 697 C C . LEU A 1 83 ? 0.235 -4.542 -12.413 1.00 97.38 83 LEU A C 1
ATOM 699 O O . LEU A 1 83 ? -0.995 -4.629 -12.534 1.00 97.38 83 LEU A O 1
ATOM 703 N N . PRO A 1 84 ? 0.959 -5.532 -11.854 1.00 96.69 84 PRO A N 1
ATOM 704 C CA . PRO A 1 84 ? 0.352 -6.742 -11.307 1.00 96.69 84 PRO A CA 1
ATOM 705 C C . PRO A 1 84 ? -0.752 -6.432 -10.297 1.00 96.69 84 PRO A C 1
ATOM 707 O O . PRO A 1 84 ? -0.698 -5.430 -9.597 1.00 96.69 84 PRO A O 1
ATOM 710 N N . ARG A 1 85 ? -1.766 -7.296 -10.206 1.00 95.50 85 ARG A N 1
ATOM 711 C CA . ARG A 1 85 ? -2.969 -7.080 -9.376 1.00 95.50 85 ARG A CA 1
ATOM 712 C C . ARG A 1 85 ? -3.166 -8.180 -8.328 1.00 95.50 85 ARG A C 1
ATOM 714 O O . ARG A 1 85 ? -4.286 -8.612 -8.074 1.00 95.50 85 ARG A O 1
ATOM 721 N N . LEU A 1 86 ? -2.063 -8.664 -7.755 1.00 97.06 86 LEU A N 1
ATOM 722 C CA . LEU A 1 86 ? -2.067 -9.639 -6.663 1.00 97.06 86 LEU A CA 1
ATOM 723 C C . LEU A 1 86 ? -2.045 -8.909 -5.314 1.00 97.06 86 LEU A C 1
ATOM 725 O O . LEU A 1 86 ? -0.998 -8.422 -4.890 1.00 97.06 86 LEU A O 1
ATOM 729 N N . TYR A 1 87 ? -3.203 -8.823 -4.658 1.00 97.75 87 TYR A N 1
ATOM 730 C CA . TYR A 1 87 ? -3.377 -8.098 -3.396 1.00 97.75 87 TYR A CA 1
ATOM 731 C C . TYR A 1 87 ? -3.547 -9.045 -2.208 1.00 97.75 87 TYR A C 1
ATOM 733 O O . TYR A 1 87 ? -4.414 -9.920 -2.229 1.00 97.75 87 TYR A O 1
ATOM 741 N N . THR A 1 88 ? -2.796 -8.793 -1.138 1.00 97.75 88 THR A N 1
ATOM 742 C CA . THR A 1 88 ? -2.914 -9.474 0.155 1.00 97.75 88 THR A CA 1
ATOM 743 C C . THR A 1 88 ? -3.343 -8.463 1.211 1.00 97.75 88 THR A C 1
ATOM 745 O O . THR A 1 88 ? -2.589 -7.558 1.545 1.00 97.75 88 THR A O 1
ATOM 748 N N . VAL A 1 89 ? -4.558 -8.594 1.749 1.00 97.06 89 VAL A N 1
ATOM 749 C CA . VAL A 1 89 ? -5.030 -7.730 2.848 1.00 97.06 89 VAL A CA 1
ATOM 750 C C . VAL A 1 89 ? -4.108 -7.897 4.060 1.00 97.06 89 VAL A C 1
ATOM 752 O O . VAL A 1 89 ? -4.058 -8.987 4.630 1.00 97.06 89 VAL A O 1
ATOM 755 N N . GLU A 1 90 ? -3.436 -6.825 4.486 1.00 96.00 90 GLU A N 1
ATOM 756 C CA . GLU A 1 90 ? -2.498 -6.860 5.611 1.00 96.00 90 GLU A CA 1
ATOM 757 C C . GLU A 1 90 ? -3.016 -6.045 6.805 1.00 96.00 90 GLU A C 1
ATOM 759 O O . GLU A 1 90 ? -2.679 -4.880 7.011 1.00 96.00 90 GLU A O 1
ATOM 764 N N . LEU A 1 91 ? -3.850 -6.666 7.640 1.00 95.12 91 LEU A N 1
ATOM 765 C CA . LEU A 1 91 ? -4.327 -6.025 8.867 1.00 95.12 91 LEU A CA 1
ATOM 766 C C . LEU A 1 91 ? -3.316 -6.206 9.998 1.00 95.12 91 LEU A C 1
ATOM 768 O O . LEU A 1 91 ? -2.828 -7.306 10.242 1.00 95.12 91 LEU A O 1
ATOM 772 N N . ALA A 1 92 ? -3.025 -5.118 10.700 1.00 93.06 92 ALA A N 1
ATOM 773 C CA . ALA A 1 92 ? -2.322 -5.124 11.974 1.00 93.06 92 ALA A CA 1
ATOM 774 C C . ALA A 1 92 ? -2.949 -4.059 12.872 1.00 93.06 92 ALA A C 1
ATOM 776 O O . ALA A 1 92 ? -3.514 -3.082 12.382 1.00 93.06 92 ALA A O 1
ATOM 777 N N . LEU A 1 93 ? -2.862 -4.274 14.178 1.00 94.00 93 LEU A N 1
ATOM 778 C CA . LEU A 1 93 ? -3.387 -3.368 15.190 1.00 94.00 93 LEU A CA 1
ATOM 779 C C . LEU A 1 93 ? -2.214 -2.914 16.052 1.00 94.00 93 LEU A C 1
ATOM 781 O O . LEU A 1 93 ? -1.305 -3.697 16.331 1.00 94.00 93 LEU A O 1
ATOM 785 N N . GLU A 1 94 ? -2.236 -1.662 16.477 1.00 95.12 94 GLU A N 1
ATOM 786 C CA . GLU A 1 94 ? -1.300 -1.123 17.458 1.00 95.12 94 GLU A CA 1
ATOM 787 C C . GLU A 1 94 ? -2.053 -0.620 18.689 1.00 95.12 94 GLU A C 1
ATOM 789 O O . GLU A 1 94 ? -3.279 -0.714 18.769 1.00 95.12 94 GLU A O 1
ATOM 794 N N . LYS A 1 95 ? -1.314 -0.153 19.696 1.00 97.00 95 LYS A N 1
ATOM 795 C CA . LYS A 1 95 ? -1.864 0.154 21.021 1.00 97.00 95 LYS A CA 1
ATOM 796 C C . LYS A 1 95 ? -3.020 1.157 20.955 1.00 97.00 95 LYS A C 1
ATOM 798 O O . LYS A 1 95 ? -3.989 1.025 21.697 1.00 97.00 95 LYS A O 1
ATOM 803 N N . GLU A 1 96 ? -2.915 2.143 20.075 1.00 97.69 96 GLU A N 1
ATOM 804 C CA . GLU A 1 96 ? -3.896 3.208 19.894 1.00 97.69 96 GLU A CA 1
ATOM 805 C C . GLU A 1 96 ? -5.013 2.839 18.901 1.00 97.69 96 GLU A C 1
ATOM 807 O O . GLU A 1 96 ? -5.957 3.614 18.729 1.00 97.69 96 GLU A O 1
ATOM 812 N N . THR A 1 97 ? -4.960 1.667 18.256 1.00 97.12 97 THR A N 1
ATOM 813 C CA . THR A 1 97 ? -6.005 1.248 17.317 1.00 97.12 97 THR A CA 1
ATOM 814 C C . THR A 1 97 ? -7.327 1.033 18.049 1.00 97.12 97 THR A C 1
ATOM 816 O O . THR A 1 97 ? -7.464 0.163 18.911 1.00 97.12 97 THR A O 1
ATOM 819 N N . LYS A 1 98 ? -8.352 1.792 17.655 1.00 95.19 98 LYS A N 1
ATOM 820 C CA . LYS A 1 98 ? -9.715 1.592 18.146 1.00 95.19 98 LYS A CA 1
ATOM 821 C C . LYS A 1 98 ? -10.342 0.377 17.465 1.00 95.19 98 LYS A C 1
ATOM 823 O O . LYS A 1 98 ? -10.740 0.448 16.308 1.00 95.19 98 LYS A O 1
ATOM 828 N N . ILE A 1 99 ? -10.466 -0.717 18.207 1.00 96.12 99 ILE A N 1
ATOM 829 C CA . ILE A 1 99 ? -11.117 -1.945 17.742 1.00 96.12 99 ILE A CA 1
ATOM 830 C C . ILE A 1 99 ? -12.621 -1.822 17.988 1.00 96.12 99 ILE A C 1
ATOM 832 O O . ILE A 1 99 ? -13.047 -1.622 19.126 1.00 96.12 99 ILE A O 1
ATOM 836 N N . THR A 1 100 ? -13.433 -1.937 16.937 1.00 97.38 100 THR A N 1
ATOM 837 C CA . THR A 1 100 ? -14.900 -1.836 17.044 1.00 97.38 100 THR A CA 1
ATOM 838 C C . THR A 1 100 ? -15.625 -3.119 16.664 1.00 97.38 100 THR A C 1
ATOM 840 O O . THR A 1 100 ? -16.806 -3.257 16.976 1.00 97.38 100 THR A O 1
ATOM 843 N N . ARG A 1 101 ? -14.939 -4.066 16.010 1.00 96.50 101 ARG A N 1
ATOM 844 C CA . ARG A 1 101 ? -15.526 -5.333 15.550 1.00 96.50 101 ARG A CA 1
ATOM 845 C C . ARG A 1 101 ? -14.502 -6.465 15.445 1.00 96.50 101 ARG A C 1
ATOM 847 O O . ARG A 1 101 ? -13.310 -6.280 15.676 1.00 96.50 101 ARG A O 1
ATOM 854 N N . ALA A 1 102 ? -14.984 -7.660 15.108 1.00 97.19 102 ALA A N 1
ATOM 855 C CA . ALA A 1 102 ? -14.150 -8.850 14.989 1.00 97.19 102 ALA A CA 1
ATOM 856 C C . ALA A 1 102 ? -13.218 -8.796 13.765 1.00 97.19 102 ALA A C 1
ATOM 858 O O . ALA A 1 102 ? -13.582 -8.292 12.701 1.00 97.19 102 ALA A O 1
ATOM 859 N N . VAL A 1 103 ? -12.045 -9.428 13.880 1.00 95.94 103 VAL A N 1
ATOM 860 C CA . VAL A 1 103 ? -11.039 -9.487 12.803 1.00 95.94 103 VAL A CA 1
ATOM 861 C C . VAL A 1 103 ? -11.585 -10.078 11.498 1.00 95.94 103 VAL A C 1
ATOM 863 O O . VAL A 1 103 ? -11.240 -9.611 10.417 1.00 95.94 103 VAL A O 1
ATOM 866 N N . VAL A 1 104 ? -12.492 -11.057 11.580 1.00 97.56 104 VAL A N 1
ATOM 867 C CA . VAL A 1 104 ? -13.122 -11.677 10.401 1.00 97.56 104 VAL A CA 1
ATOM 868 C C . VAL A 1 104 ? -13.977 -10.663 9.639 1.00 97.56 104 VAL A C 1
ATOM 870 O O . VAL A 1 104 ? -13.941 -10.611 8.408 1.00 97.56 104 VAL A O 1
ATOM 873 N N . GLU A 1 105 ? -14.717 -9.820 10.360 1.00 98.31 105 GLU A N 1
ATOM 874 C CA . GLU A 1 105 ? -15.516 -8.763 9.747 1.00 98.31 105 GLU A CA 1
ATOM 875 C C . GLU A 1 105 ? -14.626 -7.681 9.131 1.00 98.31 105 GLU A C 1
ATOM 877 O O . GLU A 1 105 ? -14.857 -7.281 7.988 1.00 98.31 105 GLU A O 1
ATOM 882 N N . ASN A 1 106 ? -13.572 -7.263 9.834 1.00 98.12 106 ASN A N 1
ATOM 883 C CA . ASN A 1 106 ? -12.601 -6.308 9.303 1.00 98.12 106 ASN A CA 1
ATOM 884 C C . ASN A 1 106 ? -11.911 -6.832 8.039 1.00 98.12 106 ASN A C 1
ATOM 886 O O . ASN A 1 106 ? -11.786 -6.105 7.052 1.00 98.12 106 ASN A O 1
ATOM 890 N N . HIS A 1 107 ? -11.546 -8.114 8.001 1.00 97.81 107 HIS A N 1
ATOM 891 C CA . HIS A 1 107 ? -10.973 -8.734 6.810 1.00 97.81 107 HIS A CA 1
ATOM 892 C C . HIS A 1 107 ? -11.972 -8.777 5.640 1.00 97.81 107 HIS A C 1
ATOM 894 O O . HIS A 1 107 ? -11.613 -8.445 4.507 1.00 97.81 107 HIS A O 1
ATOM 900 N N . ARG A 1 108 ? -13.249 -9.109 5.896 1.00 98.31 108 ARG A N 1
ATOM 901 C CA . ARG A 1 108 ? -14.317 -9.072 4.879 1.00 98.31 108 ARG A CA 1
ATOM 902 C C . ARG A 1 108 ? -14.472 -7.672 4.280 1.00 98.31 108 ARG A C 1
ATOM 904 O O . ARG A 1 108 ? -14.465 -7.540 3.057 1.00 98.31 108 ARG A O 1
ATOM 911 N N . ARG A 1 109 ? -14.582 -6.646 5.127 1.00 98.25 109 ARG A N 1
ATOM 912 C CA . ARG A 1 109 ? -14.717 -5.241 4.707 1.00 98.25 109 ARG A CA 1
ATOM 913 C C . ARG A 1 109 ? -13.503 -4.767 3.919 1.00 98.25 109 ARG A C 1
ATOM 915 O O . ARG A 1 109 ? -13.654 -4.139 2.878 1.00 98.25 109 ARG A O 1
ATOM 922 N N . SER A 1 110 ? -12.312 -5.158 4.358 1.00 98.19 110 SER A N 1
ATOM 923 C CA . SER A 1 110 ? -11.064 -4.830 3.671 1.00 98.19 110 SER A CA 1
ATOM 924 C C . SER A 1 110 ? -11.004 -5.425 2.267 1.00 98.19 110 SER A C 1
ATOM 926 O O . SER A 1 110 ? -10.623 -4.753 1.310 1.00 98.19 110 SER A O 1
ATOM 928 N N . ARG A 1 111 ? -11.443 -6.680 2.118 1.00 97.81 111 ARG A N 1
ATOM 929 C CA . ARG A 1 111 ? -11.572 -7.319 0.806 1.00 97.81 111 ARG A CA 1
ATOM 930 C C . ARG A 1 111 ? -12.572 -6.570 -0.076 1.00 97.81 111 ARG A C 1
ATOM 932 O O . ARG A 1 111 ? -12.286 -6.336 -1.243 1.00 97.81 111 ARG A O 1
ATOM 939 N N . GLU A 1 112 ? -13.731 -6.191 0.456 1.00 98.31 112 GLU A N 1
ATOM 940 C CA . GLU A 1 112 ? -14.749 -5.424 -0.281 1.00 98.31 112 GLU A CA 1
ATOM 941 C C . GLU A 1 112 ? -14.242 -4.051 -0.725 1.00 98.31 112 GLU A C 1
ATOM 943 O O . GLU A 1 112 ? -14.462 -3.662 -1.873 1.00 98.31 112 GLU A O 1
ATOM 948 N N . PHE A 1 113 ? -13.510 -3.355 0.145 1.00 98.25 113 PHE A N 1
ATOM 949 C CA . PHE A 1 113 ? -12.845 -2.101 -0.187 1.00 98.25 113 PHE A CA 1
ATOM 950 C C . PHE A 1 113 ? -11.877 -2.278 -1.360 1.00 98.25 113 PHE A C 1
ATOM 952 O O . PHE A 1 113 ? -11.973 -1.548 -2.344 1.00 98.25 113 PHE A O 1
ATOM 959 N N . LEU A 1 114 ? -10.993 -3.282 -1.307 1.00 97.31 114 LEU A N 1
ATOM 960 C CA . LEU A 1 114 ? -10.043 -3.537 -2.392 1.00 97.31 114 LEU A CA 1
ATOM 961 C C . LEU A 1 114 ? -10.735 -3.899 -3.704 1.00 97.31 114 LEU A C 1
ATOM 963 O O . LEU A 1 114 ? -10.347 -3.370 -4.739 1.00 97.31 114 LEU A O 1
ATOM 967 N N . ARG A 1 115 ? -11.783 -4.730 -3.678 1.00 97.38 115 ARG A N 1
ATOM 968 C CA . ARG A 1 115 ? -12.569 -5.038 -4.885 1.00 97.38 115 A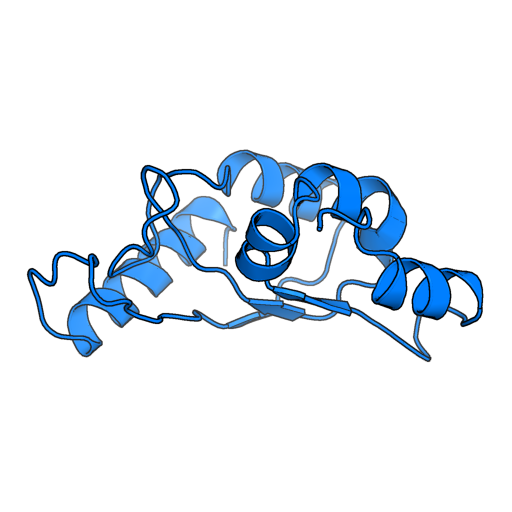RG A CA 1
ATOM 969 C C . ARG A 1 115 ? -13.142 -3.775 -5.518 1.00 97.38 115 ARG A C 1
ATOM 971 O O . ARG A 1 115 ? -13.025 -3.563 -6.721 1.00 97.38 115 ARG A O 1
ATOM 978 N N . LYS A 1 116 ? -13.713 -2.898 -4.688 1.00 97.69 116 LYS A N 1
ATOM 979 C CA . LYS A 1 116 ? -14.300 -1.632 -5.132 1.00 97.69 116 LYS A CA 1
ATOM 980 C C . LYS A 1 116 ? -13.255 -0.669 -5.699 1.00 97.69 116 LYS A C 1
ATOM 982 O O . LYS A 1 116 ? -13.509 -0.044 -6.722 1.00 97.69 116 LYS A O 1
ATOM 987 N N . VAL A 1 117 ? -12.122 -0.503 -5.016 1.00 97.25 117 VAL A N 1
ATOM 988 C CA . VAL A 1 117 ? -11.133 0.541 -5.333 1.00 97.25 117 VAL A CA 1
ATOM 989 C C . VAL A 1 117 ? -10.126 0.075 -6.380 1.00 97.25 117 VAL A C 1
ATO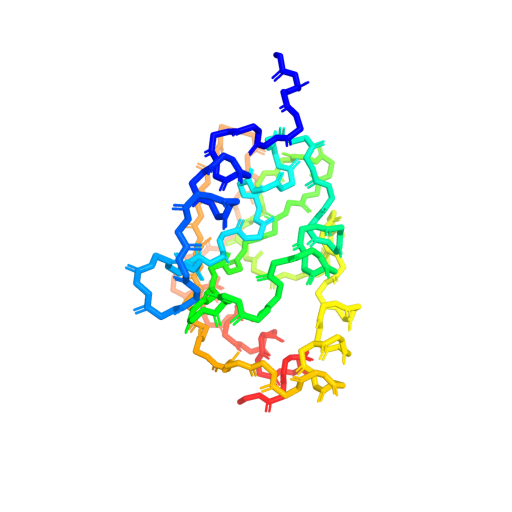M 991 O O . VAL A 1 117 ? -9.836 0.816 -7.314 1.00 97.25 117 VAL A O 1
ATOM 994 N N . MET A 1 118 ? -9.621 -1.153 -6.255 1.00 94.25 118 MET A N 1
ATOM 995 C CA . MET A 1 118 ? -8.595 -1.714 -7.142 1.00 94.25 118 MET A CA 1
ATOM 996 C C . MET A 1 118 ? -9.187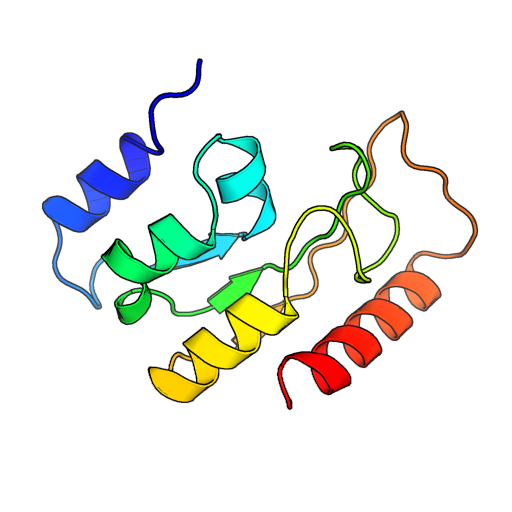 -2.442 -8.359 1.00 94.25 118 MET A C 1
ATOM 998 O O . MET A 1 118 ? -8.452 -2.734 -9.301 1.00 94.25 118 MET A O 1
ATOM 1002 N N . GLY A 1 119 ? -10.499 -2.717 -8.370 1.00 90.81 119 GLY A N 1
ATOM 1003 C CA . GLY A 1 119 ? -11.195 -3.334 -9.504 1.00 90.81 119 GLY A CA 1
ATOM 1004 C C . GLY A 1 119 ? -10.861 -4.815 -9.712 1.00 90.81 119 GLY A C 1
ATOM 1005 O O . GLY A 1 119 ? -10.681 -5.240 -10.854 1.00 90.81 119 GLY A O 1
ATOM 1006 N N . VAL A 1 120 ? -10.746 -5.570 -8.614 1.00 87.94 120 VAL A N 1
ATOM 1007 C CA . VAL A 1 120 ? -10.469 -7.023 -8.579 1.00 87.94 120 VAL A CA 1
ATOM 1008 C C . VAL A 1 120 ? -11.617 -7.834 -7.990 1.00 87.94 120 VAL A C 1
ATOM 1010 O O . VAL A 1 120 ? -12.517 -7.229 -7.367 1.00 87.94 120 VAL A O 1
#

Foldseek 3Di:
DQPQPVVVVVVPVPDDQPVDADQDEQLVNVVSPHHSVVVCVVHVSRHDEYEDFADAPNATEQADDDHPHDLLVVLVSCVVVVGDDHYDHHHDHDPPYDDDDDSVVRHVVNVVRCCVRNVD

Mean predicted aligned error: 2.92 Å